Protein AF-A0A0Q2LGC5-F1 (afdb_monomer)

Nearest PDB structures (foldseek):
  4j7k-assembly1_A  TM=4.299E-01  e=2.558E-01  Bacillus anthracis str. Sterne
  7a0g-assembly1_EEE  TM=5.346E-01  e=4.283E+00  Serratia marcescens
  6ixe-assembly1_A  TM=5.090E-01  e=5.709E+00  Homo sapiens
  3zcj-assembly3_C  TM=4.977E-01  e=6.047E+00  Helicobacter pylori 26695

Foldseek 3Di:
DPDPVVVVVVVVVPDDDDDPPPPPDDDDPLVVLLVLLVVLLVVLVVLLVVQAQDPVNLVCLLVVDPPVCSVPVSNVSSVVSVVSNVVSNVSSVVSNVVSVVSVVVSVVVVVVVVVVVVVVVD

Secondary structure (DSSP, 8-state):
--SSHHHHHHHHTTSS-------S-----HHHHHHHHHHHHHHHHHHHHHH---HHHHHHHHHTS-HHHIIIIIHHHHHHHHHHHHHHHHHHHHHHHHHHHHHHHHHHHHHHHHHHHHHHT-

Sequence (122 aa):
MGRRSALRLMNTQFRDRRYLPVANDVSVNYDEWDQHAQWWESEAPRVREMLDASPETLERARSMFGRIGSSTVGAALQEVLQARAEAGHTLGRYCEEVAGHINRSVATYRDAEERNQRTLST

Radius of gyration: 24.22 Å; Cα contacts (8 Å, |Δi|>4): 81; chains: 1; bounding box: 59×27×68 Å

pLDDT: mean 83.41, std 19.69, range [35.44, 98.25]

Mean predicted aligned error: 11.2 Å

Organism: Mycobacterium gordonae (NCBI:txid1778)

Structure (mmCIF, N/CA/C/O backbone):
data_AF-A0A0Q2LGC5-F1
#
_entry.id   AF-A0A0Q2LGC5-F1
#
loop_
_atom_site.group_PDB
_atom_site.id
_atom_site.type_symbol
_atom_site.label_atom_id
_atom_site.label_alt_id
_atom_site.label_comp_id
_atom_site.label_asym_id
_atom_site.label_entity_id
_atom_site.label_seq_id
_atom_site.pdbx_PDB_ins_code
_atom_site.Cartn_x
_atom_site.Cartn_y
_atom_site.Cartn_z
_atom_site.occupancy
_atom_site.B_iso_or_equiv
_atom_site.auth_seq_id
_atom_site.auth_comp_id
_atom_site.auth_asym_id
_atom_site.auth_atom_id
_atom_site.pdbx_PDB_model_num
ATOM 1 N N . MET A 1 1 ? -22.085 -8.164 -16.414 1.00 47.31 1 MET A N 1
ATOM 2 C CA . MET A 1 1 ? -22.869 -7.157 -15.654 1.00 47.31 1 MET A CA 1
ATOM 3 C C . MET A 1 1 ? -22.367 -7.168 -14.217 1.00 47.31 1 MET A C 1
ATOM 5 O O . MET A 1 1 ? -22.246 -8.261 -13.696 1.00 47.31 1 MET A O 1
ATOM 9 N N . GLY A 1 2 ? -22.022 -6.031 -13.592 1.00 53.62 2 GLY A N 1
ATOM 10 C CA . GLY A 1 2 ? -21.680 -6.068 -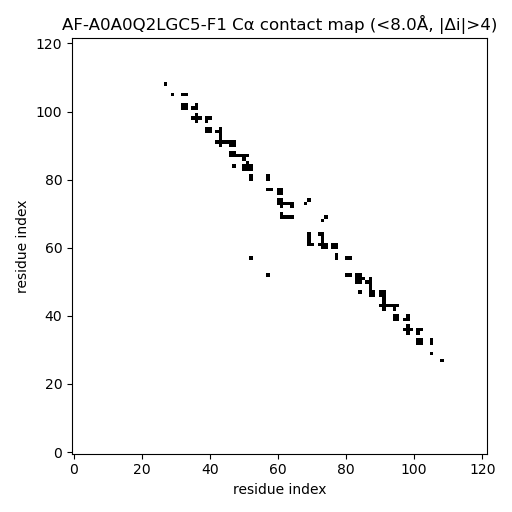12.153 1.00 53.62 2 GLY A CA 1
ATOM 11 C C . GLY A 1 2 ? -20.836 -4.942 -11.541 1.00 53.62 2 GLY A C 1
ATOM 12 O O . GLY A 1 2 ? -20.713 -4.909 -10.330 1.00 53.62 2 GLY A O 1
ATOM 13 N N . ARG A 1 3 ? -20.270 -3.998 -12.309 1.00 49.72 3 ARG A N 1
ATOM 14 C CA . ARG A 1 3 ? -19.455 -2.893 -11.734 1.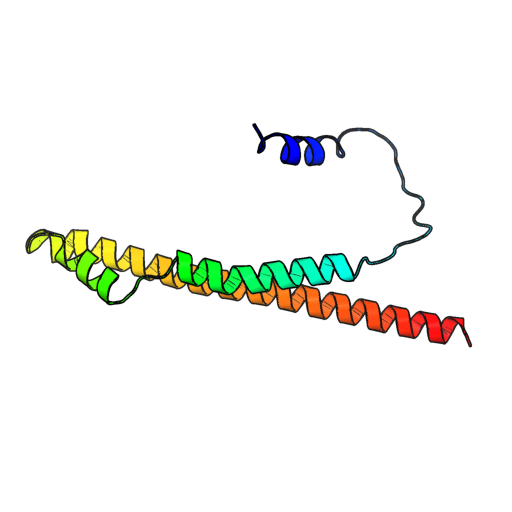00 49.72 3 ARG A CA 1
ATOM 15 C C . ARG A 1 3 ? -20.123 -1.513 -11.733 1.00 49.72 3 ARG A C 1
ATOM 17 O O . ARG A 1 3 ? -19.613 -0.586 -11.123 1.00 49.72 3 ARG A O 1
ATOM 24 N N . ARG A 1 4 ? -21.285 -1.366 -12.381 1.00 44.88 4 ARG A N 1
ATOM 25 C CA . ARG A 1 4 ? -22.020 -0.086 -12.463 1.00 44.88 4 ARG A CA 1
ATOM 26 C C . ARG A 1 4 ? -23.074 0.111 -11.364 1.00 44.88 4 ARG A C 1
ATOM 28 O O . ARG A 1 4 ? -23.584 1.216 -11.233 1.00 44.88 4 ARG A O 1
ATOM 35 N N . SER A 1 5 ? -23.385 -0.919 -10.572 1.00 49.94 5 SER A N 1
ATOM 36 C CA . SER A 1 5 ? -24.447 -0.845 -9.555 1.00 49.94 5 SER A CA 1
ATOM 37 C C . SER A 1 5 ? -23.979 -0.245 -8.223 1.00 49.94 5 SER A C 1
ATOM 39 O O . SER A 1 5 ? -24.737 0.501 -7.615 1.00 49.94 5 SER A O 1
ATOM 41 N N . ALA A 1 6 ? -22.725 -0.467 -7.809 1.00 45.38 6 ALA A N 1
ATOM 42 C CA . ALA A 1 6 ? -22.208 0.059 -6.538 1.00 45.38 6 ALA A CA 1
ATOM 43 C C . ALA A 1 6 ? -22.051 1.593 -6.549 1.00 45.38 6 ALA A C 1
ATOM 45 O O . ALA A 1 6 ? -22.514 2.282 -5.645 1.00 45.38 6 ALA A O 1
ATOM 46 N N . LEU A 1 7 ? -21.513 2.152 -7.639 1.00 45.56 7 LEU A N 1
ATOM 47 C CA . LEU A 1 7 ? -21.367 3.606 -7.806 1.00 45.56 7 LEU A CA 1
ATOM 48 C C . LEU A 1 7 ? -22.710 4.333 -7.988 1.00 45.56 7 LEU A C 1
ATOM 50 O O . LEU A 1 7 ? -22.814 5.523 -7.698 1.00 45.56 7 LEU A O 1
ATOM 54 N N . ARG A 1 8 ? -23.758 3.630 -8.442 1.00 42.56 8 ARG A N 1
ATOM 55 C CA . ARG A 1 8 ? -25.104 4.205 -8.575 1.00 42.56 8 ARG A CA 1
ATOM 56 C C . ARG A 1 8 ? -25.838 4.250 -7.232 1.00 42.56 8 ARG A C 1
ATOM 58 O O . ARG A 1 8 ? -26.604 5.179 -7.008 1.00 42.56 8 ARG A O 1
ATOM 65 N N . LEU A 1 9 ? -25.557 3.316 -6.322 1.00 44.12 9 LEU A N 1
ATOM 66 C CA . LEU A 1 9 ? -26.122 3.325 -4.969 1.00 44.12 9 LEU A CA 1
ATOM 67 C C . LEU A 1 9 ? -25.513 4.434 -4.096 1.00 44.12 9 LEU A C 1
ATOM 69 O O . LEU A 1 9 ? -26.261 5.126 -3.415 1.00 44.12 9 LEU A O 1
ATOM 73 N N . MET A 1 10 ? -24.207 4.708 -4.209 1.00 45.91 10 MET A N 1
ATOM 74 C CA . MET A 1 10 ? -23.568 5.800 -3.451 1.00 45.91 10 MET A CA 1
ATOM 75 C C . MET A 1 10 ? -24.012 7.206 -3.890 1.00 45.91 10 MET A C 1
ATOM 77 O O . MET A 1 10 ? -24.055 8.120 -3.073 1.00 45.91 10 MET A O 1
ATOM 81 N N . ASN A 1 11 ? -24.376 7.402 -5.162 1.00 38.06 11 ASN A N 1
ATOM 82 C CA . ASN A 1 11 ? -24.695 8.738 -5.685 1.00 38.06 11 ASN A CA 1
ATOM 83 C C . ASN A 1 11 ? -26.192 9.105 -5.596 1.00 38.06 11 ASN A C 1
ATOM 85 O O . ASN A 1 11 ? -26.569 10.252 -5.826 1.00 38.06 11 ASN A O 1
ATOM 89 N N . THR A 1 12 ? -27.064 8.150 -5.249 1.00 35.44 12 THR A N 1
ATOM 90 C CA . THR A 1 12 ? -28.512 8.414 -5.118 1.00 35.44 12 THR A CA 1
ATOM 91 C C . THR A 1 12 ? -28.891 8.904 -3.712 1.00 35.44 12 THR A C 1
ATOM 93 O O . THR A 1 12 ? -29.934 9.526 -3.549 1.00 35.44 12 THR A O 1
ATOM 96 N N . GLN A 1 13 ? -28.029 8.718 -2.703 1.00 44.25 13 GLN A N 1
ATOM 97 C CA . GLN A 1 13 ? -28.288 9.196 -1.336 1.00 44.25 13 GLN A CA 1
ATOM 98 C C . GLN A 1 13 ? -28.029 10.697 -1.119 1.00 44.25 13 GLN A C 1
ATOM 100 O O . GLN A 1 13 ? -28.484 11.249 -0.125 1.00 44.25 13 GLN A O 1
ATOM 105 N N . PHE A 1 14 ? -27.351 11.385 -2.043 1.00 43.84 14 PHE A N 1
ATOM 106 C CA . PHE A 1 14 ? -26.922 12.778 -1.841 1.00 43.84 14 PHE A CA 1
ATOM 107 C C . PHE A 1 14 ? -27.852 13.847 -2.432 1.00 43.84 14 PHE A C 1
ATOM 109 O O . PHE A 1 14 ? -27.497 15.027 -2.445 1.00 43.84 14 PHE A O 1
ATOM 116 N N . ARG A 1 15 ? -29.031 13.478 -2.953 1.00 47.31 15 ARG A N 1
ATOM 117 C CA . ARG A 1 15 ? -29.852 14.413 -3.744 1.00 47.31 15 ARG A CA 1
ATOM 118 C C . ARG A 1 15 ? -31.328 14.532 -3.389 1.00 47.31 15 ARG A C 1
ATOM 120 O O . ARG A 1 15 ? -32.046 15.149 -4.172 1.00 47.31 15 ARG A O 1
ATOM 127 N N . ASP A 1 16 ? -31.762 14.075 -2.216 1.00 39.78 16 ASP A N 1
ATOM 128 C CA . ASP A 1 16 ? -33.109 14.409 -1.745 1.00 39.78 16 ASP A CA 1
ATOM 129 C C . ASP A 1 16 ? -33.136 15.089 -0.370 1.00 39.78 16 ASP A C 1
ATOM 131 O O . ASP A 1 16 ? -32.376 14.786 0.547 1.00 39.78 16 ASP 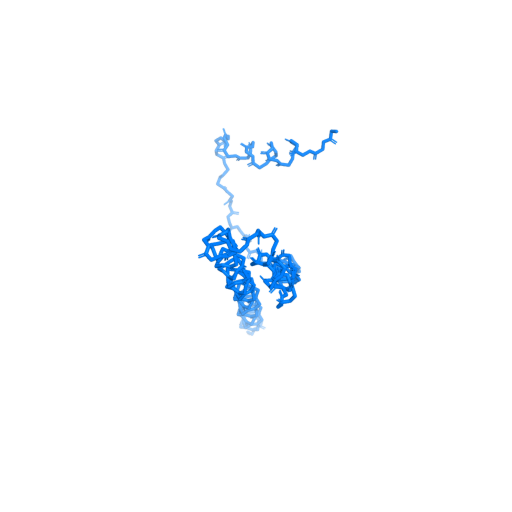A O 1
ATOM 135 N N . ARG A 1 17 ? -33.989 16.106 -0.294 1.00 47.69 17 ARG A N 1
ATOM 136 C CA . ARG A 1 17 ? -34.114 17.117 0.757 1.00 47.69 17 ARG A CA 1
ATOM 137 C C . ARG A 1 17 ? -34.639 16.521 2.069 1.00 47.69 17 ARG A C 1
ATOM 139 O O . ARG A 1 17 ? -35.670 15.864 2.074 1.00 47.69 17 ARG A O 1
ATOM 146 N N . ARG A 1 18 ? -34.066 16.996 3.185 1.00 49.50 18 ARG A N 1
ATOM 147 C CA . ARG A 1 18 ? -34.625 16.981 4.558 1.00 49.50 18 ARG A CA 1
ATOM 148 C C . ARG A 1 18 ? -34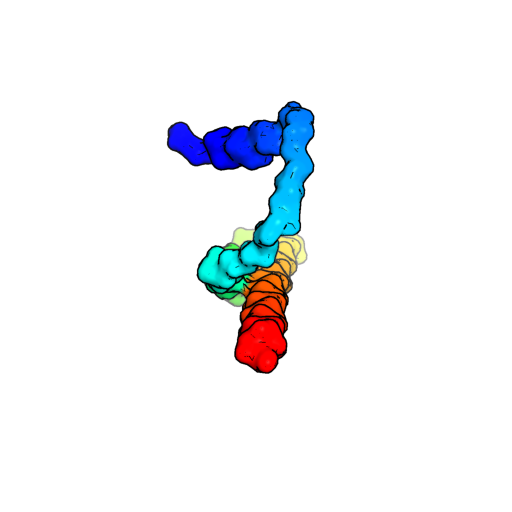.727 15.603 5.226 1.00 49.50 18 ARG A C 1
ATOM 150 O O . ARG A 1 18 ? -35.813 15.132 5.531 1.00 49.50 18 ARG A O 1
ATOM 157 N N . TYR A 1 19 ? -33.579 15.056 5.605 1.00 42.00 19 TYR A N 1
ATOM 158 C CA . TYR A 1 19 ? -33.461 14.282 6.840 1.00 42.00 19 TYR A CA 1
ATOM 159 C C . TYR A 1 19 ? -32.466 15.028 7.727 1.00 42.00 19 TYR A C 1
ATOM 161 O O . TYR A 1 19 ? -31.274 15.042 7.445 1.00 42.00 19 TYR A O 1
ATOM 169 N N . LEU A 1 20 ? -32.959 15.716 8.757 1.00 44.09 20 LEU A N 1
ATOM 170 C CA . LEU A 1 20 ? -32.138 15.991 9.930 1.00 44.09 20 LEU A CA 1
ATOM 171 C C . LEU A 1 20 ? -32.290 14.730 10.783 1.00 44.09 20 LEU A C 1
ATOM 173 O O . LEU A 1 20 ? -33.343 14.589 11.411 1.00 44.09 20 LEU A O 1
ATOM 177 N N . PRO A 1 21 ? -31.356 13.760 10.738 1.00 49.28 21 PRO A N 1
ATOM 178 C CA . PRO A 1 21 ? -31.418 12.661 11.681 1.00 49.28 21 PRO A CA 1
ATOM 179 C C . PRO A 1 21 ? -31.361 13.293 13.068 1.00 49.28 21 PRO A C 1
ATOM 181 O O . PRO A 1 21 ? -30.431 14.032 13.393 1.00 49.28 21 PRO A O 1
ATOM 184 N N . VAL A 1 22 ? -32.407 13.073 13.858 1.00 47.47 22 VAL A N 1
ATOM 185 C CA . VAL A 1 22 ? -32.364 13.387 15.279 1.00 47.47 22 VAL A CA 1
ATOM 186 C C . VAL A 1 22 ? -31.254 12.500 15.832 1.00 47.47 22 VAL A C 1
ATOM 188 O O . VAL A 1 22 ? -31.400 11.279 15.853 1.00 47.47 22 VAL A O 1
ATOM 191 N N . ALA A 1 23 ? -30.114 13.101 16.170 1.00 49.62 23 ALA A N 1
ATOM 192 C CA . ALA A 1 23 ? -28.960 12.420 16.740 1.00 49.62 23 ALA A CA 1
ATOM 193 C C . ALA A 1 23 ? -29.277 12.024 18.191 1.00 49.62 23 ALA A C 1
ATOM 195 O O . ALA A 1 23 ? -28.740 12.596 19.130 1.00 49.62 23 ALA A O 1
ATOM 196 N N . ASN A 1 24 ? -30.225 11.105 18.368 1.00 55.41 24 ASN A N 1
ATOM 197 C CA . ASN A 1 24 ? -30.556 10.545 19.676 1.00 55.41 24 ASN A CA 1
ATOM 198 C C . ASN A 1 24 ? -29.640 9.374 20.042 1.00 55.41 24 ASN A C 1
ATOM 200 O O . ASN A 1 24 ? -29.627 8.980 21.201 1.00 55.41 24 ASN A O 1
ATOM 204 N N . ASP A 1 25 ? -28.879 8.842 19.082 1.00 57.56 25 ASP A N 1
ATOM 205 C CA . ASP A 1 25 ? -27.885 7.805 19.330 1.00 57.56 25 ASP A CA 1
ATOM 206 C C . ASP A 1 25 ? -26.785 7.863 18.256 1.00 57.56 25 ASP A C 1
ATOM 208 O O . ASP A 1 25 ? -27.074 7.893 17.056 1.00 57.56 25 ASP A O 1
ATOM 212 N N . VAL A 1 26 ? -25.525 7.947 18.684 1.00 67.50 26 VAL A N 1
ATOM 213 C CA . VAL A 1 26 ? -24.335 7.896 17.821 1.00 67.50 26 VAL A CA 1
ATOM 214 C C . VAL A 1 26 ? -23.489 6.740 18.329 1.00 67.50 26 VAL A C 1
ATOM 216 O O . VAL A 1 26 ? -22.665 6.907 19.223 1.00 67.50 26 VAL A O 1
ATOM 219 N N . SER A 1 27 ? -23.704 5.559 17.757 1.00 76.31 27 SER A N 1
ATOM 220 C CA . SER A 1 27 ? -22.956 4.349 18.095 1.00 76.31 27 SER A CA 1
ATOM 221 C C . SER A 1 27 ? -21.849 4.086 17.073 1.00 76.31 27 SER A C 1
ATOM 223 O O . SER A 1 27 ? -22.094 4.134 15.864 1.00 76.31 27 SER A O 1
ATOM 225 N N . VAL A 1 28 ? -20.643 3.750 17.533 1.00 83.25 28 VAL A N 1
ATOM 226 C CA . VAL A 1 28 ? -19.542 3.314 16.660 1.00 83.25 28 VAL A CA 1
ATOM 227 C C . VAL A 1 28 ? -19.664 1.813 16.392 1.00 83.25 28 VAL A C 1
ATOM 229 O O . VAL A 1 28 ? -19.684 1.013 17.323 1.00 83.25 28 VAL A O 1
ATOM 232 N N . ASN A 1 29 ? -19.702 1.419 15.117 1.00 90.25 29 ASN A N 1
ATOM 233 C CA . ASN A 1 29 ? -19.623 0.014 14.718 1.00 90.25 29 ASN A CA 1
ATOM 234 C C . ASN A 1 29 ? -18.160 -0.457 14.716 1.00 90.25 29 ASN A C 1
ATOM 236 O O . ASN A 1 29 ? -17.459 -0.319 13.714 1.00 90.25 29 ASN A O 1
ATOM 240 N N . TYR A 1 30 ? -17.679 -0.964 15.851 1.00 91.19 30 TYR A N 1
ATOM 241 C CA . TYR A 1 30 ? -16.275 -1.359 15.996 1.00 91.19 30 TYR A CA 1
ATOM 242 C C . TYR A 1 30 ? -15.866 -2.496 15.049 1.00 91.19 30 TYR A C 1
ATOM 244 O O . TYR A 1 30 ? -14.785 -2.427 14.474 1.00 91.19 30 TYR A O 1
ATOM 252 N N . ASP A 1 31 ? -16.739 -3.480 14.821 1.00 91.94 31 ASP A N 1
ATOM 253 C CA . ASP A 1 31 ? -16.431 -4.642 13.975 1.00 91.94 31 ASP A CA 1
ATOM 254 C C . ASP A 1 31 ? -16.196 -4.249 12.511 1.00 91.94 31 ASP A C 1
ATOM 256 O O . ASP A 1 31 ? -15.369 -4.841 11.817 1.00 91.94 31 ASP A O 1
ATOM 260 N N . GLU A 1 32 ? -16.932 -3.253 12.018 1.00 92.88 32 GLU A N 1
ATOM 261 C CA . GLU A 1 32 ? -16.742 -2.713 10.671 1.00 92.88 32 GLU A CA 1
ATOM 262 C C . GLU A 1 32 ? -15.402 -1.980 10.561 1.00 92.88 32 GLU A C 1
ATOM 264 O O . GLU A 1 32 ? -14.645 -2.213 9.618 1.00 92.88 32 GLU A O 1
ATOM 269 N N . TRP A 1 33 ? -15.056 -1.150 11.548 1.00 94.44 33 TRP A N 1
ATOM 270 C CA . TRP A 1 33 ? -13.769 -0.451 11.558 1.00 94.44 33 TRP A CA 1
ATOM 271 C C . TRP A 1 33 ? -12.575 -1.401 11.699 1.00 94.44 33 TRP A C 1
ATOM 273 O O . TRP A 1 33 ? -11.573 -1.203 11.009 1.00 94.44 33 TRP A O 1
ATOM 283 N N . ASP A 1 34 ? -12.699 -2.463 12.495 1.00 94.00 34 ASP A N 1
ATOM 284 C CA . ASP A 1 34 ? -11.674 -3.504 12.609 1.00 94.00 34 ASP A CA 1
ATOM 285 C C . ASP A 1 34 ? -11.484 -4.238 11.265 1.00 94.00 34 ASP A C 1
ATOM 287 O O . ASP A 1 34 ? -10.353 -4.452 10.824 1.00 94.00 34 ASP A O 1
ATOM 291 N N . GLN A 1 35 ? -12.569 -4.540 10.538 1.00 95.94 35 GLN A N 1
ATOM 292 C CA . GLN A 1 35 ? -12.489 -5.101 9.180 1.00 95.94 35 GLN A CA 1
ATOM 293 C C . GLN A 1 35 ? -11.813 -4.144 8.188 1.00 95.94 35 GLN A C 1
ATOM 295 O O . GLN A 1 35 ? -11.012 -4.574 7.354 1.00 95.94 35 GLN A O 1
ATOM 300 N N . HIS A 1 36 ? -12.100 -2.843 8.272 1.00 94.00 36 HIS A N 1
ATOM 301 C CA . HIS A 1 36 ? -11.437 -1.841 7.439 1.00 94.00 36 HIS A CA 1
ATOM 302 C C . HIS A 1 36 ? -9.934 -1.754 7.724 1.00 94.00 36 HIS A C 1
ATOM 304 O O . HIS A 1 36 ? -9.149 -1.654 6.778 1.00 94.00 36 HIS A O 1
ATOM 310 N N . ALA A 1 37 ? -9.523 -1.817 8.993 1.00 96.81 37 ALA A N 1
ATOM 311 C CA . ALA A 1 37 ? -8.111 -1.848 9.361 1.0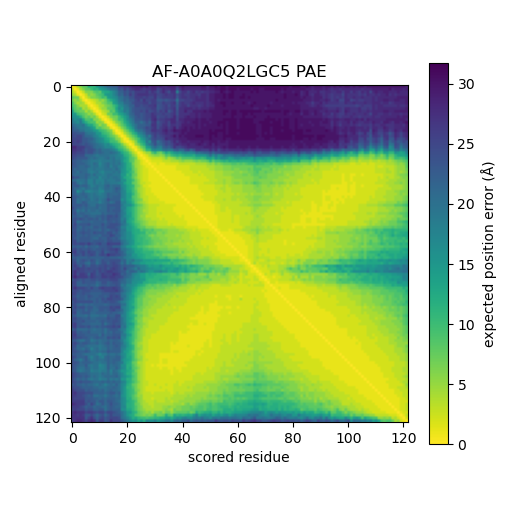0 96.81 37 ALA A CA 1
ATOM 312 C C . ALA A 1 37 ? -7.415 -3.098 8.802 1.00 96.81 37 ALA A C 1
ATOM 314 O O . ALA A 1 37 ? -6.397 -2.970 8.124 1.00 96.81 37 ALA A O 1
ATOM 315 N N . GLN A 1 38 ? -8.011 -4.281 8.977 1.00 96.50 38 GLN A N 1
ATOM 316 C CA . GLN A 1 38 ? -7.484 -5.543 8.437 1.00 96.50 38 GLN A CA 1
ATOM 317 C C . GLN A 1 38 ? -7.358 -5.518 6.910 1.00 96.50 38 GLN A C 1
ATOM 319 O O . GLN A 1 38 ? -6.386 -6.031 6.350 1.00 96.50 38 GLN A O 1
ATOM 324 N N . TRP A 1 39 ? -8.317 -4.899 6.216 1.00 97.56 39 TRP A N 1
ATOM 325 C CA . TRP A 1 39 ? -8.226 -4.732 4.770 1.00 97.56 39 TRP A CA 1
ATOM 326 C C . TRP A 1 39 ? -6.994 -3.906 4.380 1.00 97.56 39 TRP A C 1
ATOM 328 O O . TRP A 1 39 ? -6.214 -4.347 3.534 1.00 97.56 39 TRP A O 1
ATOM 338 N N . TRP A 1 40 ? -6.765 -2.763 5.034 1.00 97.06 40 TRP A N 1
ATOM 339 C CA . TRP A 1 40 ? -5.576 -1.936 4.800 1.00 97.06 40 TRP A CA 1
ATOM 340 C C . TRP A 1 40 ? -4.269 -2.669 5.134 1.00 97.06 40 TRP A C 1
ATOM 342 O O . TRP A 1 40 ? -3.307 -2.574 4.369 1.00 97.06 40 TRP A O 1
ATOM 352 N N . GLU A 1 41 ? -4.240 -3.451 6.215 1.00 96.69 41 GLU A N 1
ATOM 353 C CA . GLU A 1 41 ? -3.089 -4.295 6.567 1.00 96.69 41 GLU A CA 1
ATOM 354 C C . GLU A 1 41 ? -2.793 -5.332 5.480 1.00 96.69 41 GLU A C 1
ATOM 356 O O . GLU A 1 41 ? -1.632 -5.552 5.138 1.00 96.69 41 GLU A O 1
ATOM 361 N N . SER A 1 42 ? -3.830 -5.931 4.886 1.00 97.12 42 SER A N 1
ATOM 362 C CA . SER A 1 42 ? -3.680 -6.901 3.794 1.00 97.12 42 SER A CA 1
ATOM 363 C C . SER A 1 42 ? -3.247 -6.263 2.468 1.00 97.12 42 SER A C 1
ATOM 365 O O . SER A 1 42 ? -2.577 -6.898 1.650 1.00 97.12 42 SER A O 1
ATOM 367 N N . GLU A 1 43 ? -3.589 -4.992 2.253 1.00 97.06 43 GLU A N 1
ATOM 368 C CA . GLU A 1 43 ? -3.280 -4.264 1.024 1.00 97.06 43 GLU A CA 1
ATOM 369 C C . GLU A 1 43 ? -1.807 -3.831 0.971 1.00 97.06 43 GLU A C 1
ATOM 371 O O . GLU A 1 43 ? -1.199 -3.809 -0.102 1.00 97.06 43 GLU A O 1
ATOM 376 N N . ALA A 1 44 ? -1.200 -3.555 2.130 1.00 93.69 44 ALA A N 1
ATOM 377 C CA . ALA A 1 44 ? 0.196 -3.145 2.248 1.00 93.69 44 ALA A CA 1
ATOM 378 C C . ALA A 1 44 ? 1.205 -4.122 1.597 1.00 93.69 44 ALA A C 1
ATOM 380 O O . ALA A 1 44 ? 2.002 -3.679 0.762 1.00 93.69 44 ALA A O 1
ATOM 381 N N . PRO A 1 45 ? 1.218 -5.436 1.911 1.00 96.75 45 PRO A N 1
ATOM 382 C CA . PRO A 1 45 ? 2.085 -6.390 1.221 1.00 96.75 45 PRO A CA 1
ATOM 383 C C . PRO A 1 45 ? 1.683 -6.574 -0.247 1.00 96.75 45 PRO A C 1
ATOM 385 O O . PRO A 1 45 ? 2.561 -6.671 -1.103 1.00 96.75 45 PRO A O 1
ATOM 388 N N . ARG A 1 46 ? 0.381 -6.533 -0.563 1.00 97.69 46 ARG A N 1
ATOM 389 C CA . ARG A 1 46 ? -0.128 -6.717 -1.929 1.00 97.69 46 ARG A CA 1
ATOM 390 C C . ARG A 1 46 ? 0.366 -5.632 -2.885 1.00 97.69 46 ARG 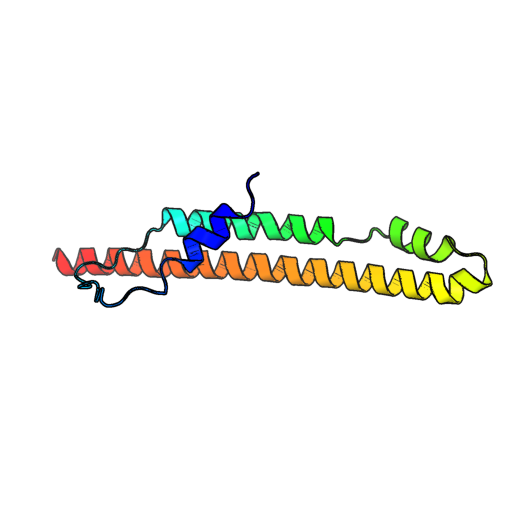A C 1
ATOM 392 O O . ARG A 1 46 ? 0.765 -5.936 -4.007 1.00 97.69 46 ARG A O 1
ATOM 399 N N . VAL A 1 47 ? 0.354 -4.366 -2.462 1.00 97.00 47 VAL A N 1
ATOM 400 C CA . VAL A 1 47 ? 0.801 -3.247 -3.306 1.00 97.00 47 VAL A CA 1
ATOM 401 C C . VAL A 1 47 ? 2.319 -3.249 -3.491 1.00 97.00 47 VAL A C 1
ATOM 403 O O . VAL A 1 47 ? 2.793 -2.919 -4.578 1.00 97.00 47 VAL A O 1
ATOM 406 N N . ARG A 1 48 ? 3.075 -3.669 -2.465 1.00 97.12 48 ARG A N 1
ATOM 407 C CA . ARG A 1 48 ? 4.532 -3.843 -2.546 1.00 97.12 48 ARG A CA 1
ATOM 408 C C . ARG A 1 48 ? 4.880 -4.911 -3.565 1.00 97.12 48 ARG A C 1
ATOM 410 O O . ARG A 1 48 ? 5.599 -4.611 -4.504 1.00 97.12 48 ARG A O 1
ATOM 417 N N . GLU A 1 49 ? 4.305 -6.102 -3.431 1.00 96.62 49 GLU A N 1
ATOM 418 C CA . GLU A 1 49 ? 4.529 -7.211 -4.362 1.00 96.62 49 GLU A CA 1
ATOM 419 C C . GLU A 1 49 ? 4.126 -6.835 -5.793 1.00 96.62 49 GLU A C 1
ATOM 421 O O . GLU A 1 49 ? 4.882 -7.046 -6.738 1.00 96.62 49 GLU A O 1
ATOM 426 N N . MET A 1 50 ? 2.956 -6.212 -5.962 1.00 96.50 50 MET A N 1
ATOM 427 C CA . MET A 1 50 ? 2.467 -5.813 -7.279 1.00 96.50 50 MET A CA 1
ATOM 428 C C . MET A 1 50 ? 3.410 -4.826 -7.974 1.00 96.50 50 MET A C 1
ATOM 430 O O . MET A 1 50 ? 3.524 -4.868 -9.200 1.00 96.50 50 MET A O 1
ATOM 434 N N . LEU A 1 51 ? 4.038 -3.917 -7.225 1.00 97.19 51 LEU A N 1
ATOM 435 C CA . LEU A 1 51 ? 4.873 -2.841 -7.759 1.00 97.19 51 LEU A CA 1
ATOM 436 C C . LEU A 1 51 ? 6.377 -3.122 -7.698 1.00 97.19 51 LEU A C 1
ATOM 438 O O . LEU A 1 51 ? 7.138 -2.361 -8.298 1.00 97.19 51 LEU A O 1
ATOM 442 N N . ASP A 1 52 ? 6.784 -4.219 -7.066 1.00 96.31 52 ASP A N 1
ATOM 443 C CA . ASP A 1 52 ? 8.180 -4.615 -6.936 1.00 96.31 52 ASP A CA 1
ATOM 444 C C . ASP A 1 52 ? 8.866 -4.814 -8.298 1.00 96.31 52 ASP A C 1
ATOM 446 O O . ASP A 1 52 ? 8.233 -5.066 -9.336 1.00 96.31 52 ASP A O 1
ATOM 450 N N . ALA A 1 53 ? 10.188 -4.678 -8.279 1.00 95.44 53 ALA A N 1
ATOM 451 C CA . ALA A 1 53 ? 11.068 -4.948 -9.399 1.00 95.44 53 ALA A CA 1
ATOM 452 C C . ALA A 1 53 ? 12.296 -5.706 -8.887 1.00 95.44 53 ALA A C 1
ATOM 454 O O . ALA A 1 53 ? 13.232 -5.114 -8.347 1.00 95.44 53 ALA A O 1
ATOM 455 N N . SER A 1 54 ? 12.305 -7.027 -9.092 1.00 94.56 54 SER A N 1
ATOM 456 C CA . SER A 1 54 ? 13.429 -7.862 -8.670 1.00 94.56 54 SER A CA 1
ATOM 457 C C . SER A 1 54 ? 14.739 -7.424 -9.347 1.00 94.56 54 SER A C 1
ATOM 459 O O . SER A 1 54 ? 14.709 -6.948 -10.490 1.00 94.56 54 SER A O 1
ATOM 461 N N . PRO A 1 55 ? 15.908 -7.644 -8.716 1.00 93.56 55 PRO A N 1
ATOM 462 C CA . PRO A 1 55 ? 17.203 -7.344 -9.332 1.00 93.56 55 PRO A CA 1
ATOM 463 C C . PRO A 1 55 ? 17.368 -7.980 -10.720 1.00 93.56 55 PRO A C 1
ATOM 465 O O . PRO A 1 55 ? 17.888 -7.362 -11.646 1.00 93.56 55 PRO A O 1
ATOM 468 N N . GLU A 1 56 ? 16.843 -9.192 -10.893 1.00 94.62 56 GLU A N 1
ATOM 469 C CA . GLU A 1 56 ? 16.818 -9.914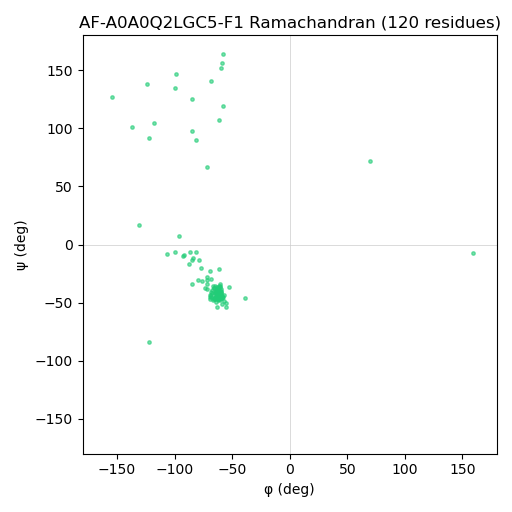 -12.168 1.00 94.62 56 GLU A CA 1
ATOM 470 C C . GLU A 1 56 ? 15.962 -9.203 -13.226 1.00 94.62 56 GLU A C 1
ATOM 472 O O . GLU A 1 56 ? 16.327 -9.163 -14.402 1.00 94.62 56 GLU A O 1
ATOM 477 N N . THR A 1 57 ? 14.829 -8.624 -12.820 1.00 93.38 57 THR A N 1
ATOM 478 C CA . THR A 1 57 ? 13.949 -7.841 -13.699 1.00 93.38 57 THR A CA 1
ATOM 479 C C . THR A 1 57 ? 14.629 -6.548 -14.138 1.00 93.38 57 THR A C 1
ATOM 481 O O . THR A 1 57 ? 14.559 -6.195 -15.315 1.00 93.38 57 THR A O 1
ATOM 484 N N . LEU A 1 58 ? 15.329 -5.873 -13.223 1.00 93.50 58 LEU A N 1
ATOM 485 C CA . LEU A 1 58 ? 16.086 -4.653 -13.512 1.00 93.50 58 LEU A CA 1
ATOM 486 C C . LEU A 1 58 ? 17.246 -4.921 -14.484 1.00 93.50 58 LEU A C 1
ATOM 488 O O . LEU A 1 58 ? 17.408 -4.198 -15.469 1.00 93.50 58 LEU A O 1
ATOM 492 N N . GLU A 1 59 ? 18.005 -5.996 -14.269 1.00 91.38 59 GLU A N 1
ATOM 493 C CA . GLU A 1 59 ? 19.111 -6.371 -15.157 1.00 91.38 59 GLU A CA 1
ATOM 494 C C . GLU A 1 59 ? 18.607 -6.805 -16.543 1.00 91.38 59 GLU A C 1
ATOM 496 O O . GLU A 1 59 ? 19.164 -6.426 -17.581 1.00 91.38 59 GLU A O 1
ATOM 501 N N . ARG A 1 60 ? 17.492 -7.545 -16.591 1.00 91.31 60 ARG A N 1
ATOM 502 C CA . ARG A 1 60 ? 16.836 -7.910 -17.853 1.00 91.31 60 ARG A CA 1
ATOM 503 C C . ARG A 1 60 ? 16.333 -6.679 -18.605 1.00 91.31 60 ARG A C 1
ATOM 505 O O . ARG A 1 60 ? 16.522 -6.599 -19.814 1.00 91.31 60 ARG A O 1
ATOM 512 N N . ALA A 1 61 ? 15.733 -5.714 -17.909 1.00 90.62 61 ALA A N 1
ATOM 513 C CA . ALA A 1 61 ? 15.258 -4.468 -18.507 1.00 90.62 61 ALA A CA 1
ATOM 514 C C . ALA A 1 61 ? 16.395 -3.670 -19.163 1.00 90.62 61 ALA A C 1
ATOM 516 O O . ALA A 1 61 ? 16.234 -3.156 -20.273 1.00 90.62 61 ALA A O 1
ATOM 517 N N . ARG A 1 62 ? 17.568 -3.628 -18.521 1.00 88.38 62 ARG A N 1
ATOM 518 C CA . ARG A 1 62 ? 18.755 -2.956 -19.057 1.00 88.38 62 ARG A CA 1
ATOM 519 C C . ARG A 1 62 ? 19.335 -3.670 -20.280 1.00 88.38 62 ARG A C 1
ATOM 521 O O . ARG A 1 62 ? 19.673 -3.027 -21.274 1.00 88.38 62 ARG A O 1
ATOM 528 N N . SER A 1 63 ? 19.455 -4.993 -20.207 1.00 90.19 63 SER A N 1
ATOM 529 C CA . SER A 1 63 ? 20.125 -5.822 -21.221 1.00 90.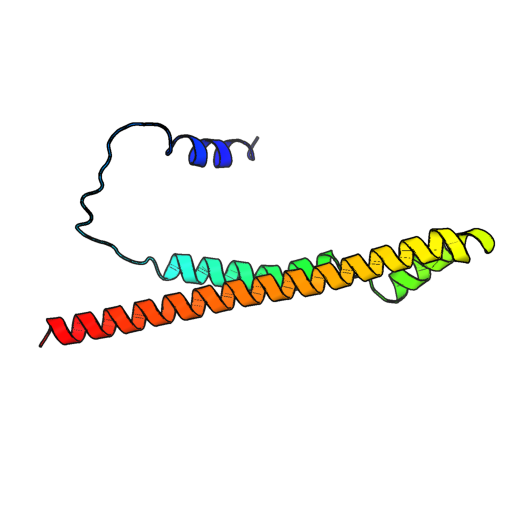19 63 SER A CA 1
ATOM 530 C C . SER A 1 63 ? 19.241 -6.215 -22.410 1.00 90.19 63 SER A C 1
ATOM 532 O O . SER A 1 63 ? 19.759 -6.668 -23.429 1.00 90.19 63 SER A O 1
ATOM 534 N N . MET A 1 64 ? 17.923 -6.002 -22.325 1.00 90.81 64 MET A N 1
ATOM 535 C CA . MET A 1 64 ? 16.963 -6.318 -23.394 1.00 90.81 64 MET A CA 1
ATOM 536 C C . MET A 1 64 ? 17.207 -5.552 -24.699 1.00 90.81 64 MET A C 1
ATOM 538 O O . MET A 1 64 ? 16.753 -5.965 -25.766 1.00 90.81 64 MET A O 1
ATOM 542 N N . PHE A 1 65 ? 17.913 -4.429 -24.619 1.00 89.12 65 PHE A N 1
ATOM 543 C CA . PHE A 1 65 ? 18.273 -3.620 -25.769 1.00 89.12 65 PHE A CA 1
ATOM 544 C C . PHE A 1 65 ? 19.704 -3.941 -26.201 1.00 89.12 65 PHE A C 1
ATOM 546 O O . PHE A 1 65 ? 20.563 -4.200 -25.362 1.00 89.12 65 PHE A O 1
ATOM 553 N N . GLY A 1 66 ? 19.991 -3.879 -27.506 1.00 85.69 66 GLY A N 1
ATOM 554 C CA . GLY A 1 66 ? 21.370 -3.980 -28.001 1.00 85.69 66 GLY A CA 1
ATOM 555 C C . GLY A 1 66 ? 22.272 -2.895 -27.394 1.00 85.69 66 GLY A C 1
ATOM 556 O O . GLY A 1 66 ? 21.773 -1.898 -26.888 1.00 85.69 66 GLY A O 1
ATOM 557 N N . ARG A 1 67 ? 23.599 -3.048 -27.489 1.00 86.12 67 ARG A N 1
ATOM 558 C CA . ARG A 1 67 ? 24.619 -2.249 -26.764 1.00 86.12 67 ARG A CA 1
ATOM 559 C C . ARG A 1 67 ? 24.334 -0.742 -26.611 1.00 86.12 67 ARG A C 1
ATOM 561 O O . ARG A 1 67 ? 24.500 -0.206 -25.524 1.00 86.12 67 ARG A O 1
ATOM 568 N N . ILE A 1 68 ? 23.922 -0.064 -27.688 1.00 80.00 68 ILE A N 1
ATOM 569 C CA . ILE A 1 68 ? 23.594 1.381 -27.688 1.00 80.00 68 ILE A CA 1
ATOM 570 C C . ILE A 1 68 ? 22.256 1.660 -26.980 1.00 80.00 68 ILE A C 1
ATOM 572 O O . ILE A 1 68 ? 22.093 2.656 -26.276 1.00 80.00 68 ILE A O 1
ATOM 576 N N . GLY A 1 69 ? 21.281 0.773 -27.158 1.00 84.00 69 GLY A N 1
ATOM 577 C CA . GLY A 1 69 ? 19.991 0.855 -26.487 1.00 84.00 69 GLY A CA 1
ATOM 578 C C . GLY A 1 69 ? 20.082 0.529 -24.995 1.00 84.00 69 GLY A C 1
ATOM 579 O O . GLY A 1 69 ? 19.348 1.124 -24.216 1.00 84.00 69 GLY A O 1
ATOM 580 N N . SER A 1 70 ? 21.010 -0.336 -24.565 1.00 88.31 70 SER A N 1
ATOM 581 C CA . SER A 1 70 ? 21.182 -0.674 -23.142 1.00 88.31 70 SER A CA 1
ATOM 582 C C . SER A 1 70 ? 21.607 0.539 -22.310 1.00 88.31 70 SER A C 1
ATOM 584 O O . SER A 1 70 ? 21.172 0.696 -21.173 1.00 88.31 70 SER A O 1
ATOM 586 N N . SER A 1 71 ? 22.447 1.416 -22.874 1.00 88.62 71 SER A N 1
ATOM 587 C CA . SER A 1 71 ? 22.927 2.631 -22.203 1.00 88.62 71 SER A CA 1
ATOM 588 C C . SER A 1 71 ? 21.942 3.801 -22.257 1.00 88.62 71 SER A C 1
ATOM 590 O O . SER A 1 71 ? 22.217 4.838 -21.666 1.00 88.62 71 SER A O 1
ATOM 592 N N . THR A 1 72 ? 20.835 3.670 -22.991 1.00 90.62 72 THR A N 1
ATOM 593 C CA . THR A 1 72 ? 19.834 4.731 -23.167 1.00 90.62 72 THR A CA 1
ATOM 594 C C . THR A 1 72 ? 18.465 4.241 -22.710 1.00 90.62 72 THR A C 1
ATOM 596 O O . THR A 1 72 ? 18.093 4.433 -21.558 1.00 90.62 72 THR A O 1
ATOM 599 N N . VAL A 1 73 ? 17.738 3.543 -23.580 1.00 92.62 73 VAL A N 1
ATOM 600 C CA . VAL A 1 73 ? 16.387 3.038 -23.306 1.00 92.62 73 VAL A CA 1
ATOM 601 C C . VAL A 1 73 ? 16.391 2.002 -22.180 1.00 92.62 73 VAL A C 1
ATOM 603 O O . VAL A 1 73 ? 15.514 2.036 -21.323 1.00 92.62 73 VAL A O 1
ATOM 606 N N . GLY A 1 74 ? 17.390 1.118 -22.141 1.00 94.31 74 GLY A N 1
ATOM 607 C CA . GLY A 1 74 ? 17.536 0.116 -21.083 1.00 94.31 74 GLY A CA 1
ATOM 608 C C . GLY A 1 74 ? 17.780 0.737 -19.710 1.00 94.31 74 GLY A C 1
ATOM 609 O O . GLY A 1 74 ? 17.126 0.351 -18.745 1.00 94.31 74 GLY A O 1
ATOM 610 N N . ALA A 1 75 ? 18.666 1.733 -19.635 1.00 92.94 75 ALA A N 1
ATOM 611 C CA . ALA A 1 75 ? 18.916 2.489 -18.411 1.00 92.94 75 ALA A CA 1
ATOM 612 C C . ALA A 1 75 ? 17.659 3.248 -17.948 1.00 92.94 75 ALA A C 1
ATOM 614 O O . ALA A 1 75 ? 17.256 3.114 -16.797 1.00 92.94 75 ALA A O 1
ATOM 615 N N . ALA A 1 76 ? 16.973 3.948 -18.858 1.00 95.31 76 ALA A N 1
ATOM 616 C CA . ALA A 1 76 ? 15.741 4.668 -18.531 1.00 95.31 76 ALA A CA 1
ATOM 617 C C . ALA A 1 76 ? 14.612 3.729 -18.062 1.00 95.31 76 ALA A C 1
ATOM 619 O O . ALA A 1 76 ? 13.880 4.044 -17.126 1.00 95.31 76 ALA A O 1
ATOM 620 N N . LEU A 1 77 ? 14.466 2.552 -18.681 1.00 95.50 77 LEU A N 1
ATOM 621 C CA . LEU A 1 77 ? 13.489 1.553 -18.244 1.00 95.50 77 LEU A CA 1
ATOM 622 C C . LEU A 1 77 ? 13.823 1.017 -16.845 1.00 95.50 77 LEU A C 1
ATOM 624 O O . LEU A 1 77 ? 12.921 0.863 -16.022 1.00 95.50 77 LEU A O 1
ATOM 628 N N . GLN A 1 78 ? 15.102 0.753 -16.573 1.00 96.06 78 GLN A N 1
ATOM 629 C CA . GLN A 1 78 ? 15.565 0.327 -15.255 1.00 96.06 78 GLN A CA 1
ATOM 630 C C . GLN A 1 78 ? 15.240 1.377 -14.181 1.00 96.06 78 GLN A C 1
ATOM 632 O O . GLN A 1 78 ? 14.689 1.022 -13.141 1.00 96.06 78 GLN A O 1
ATOM 637 N N . GLU A 1 79 ? 15.505 2.658 -14.451 1.00 96.06 79 GLU A N 1
ATOM 638 C CA . GLU A 1 79 ? 15.178 3.771 -13.546 1.00 96.06 79 GLU A CA 1
ATOM 639 C C . GLU A 1 79 ? 13.676 3.845 -13.241 1.00 96.06 79 GLU A C 1
ATOM 641 O O . GLU A 1 79 ? 13.278 3.961 -12.082 1.00 96.06 79 GLU A O 1
ATOM 646 N N . VAL A 1 80 ? 12.820 3.711 -14.259 1.00 97.31 80 VAL A N 1
ATOM 647 C CA . VAL A 1 80 ? 11.359 3.723 -14.076 1.00 97.31 80 VAL A CA 1
ATOM 648 C C . VAL A 1 80 ? 10.881 2.535 -13.239 1.00 97.31 80 VAL A C 1
ATOM 650 O O . VAL A 1 80 ? 10.011 2.699 -12.383 1.00 97.31 80 VAL A O 1
ATOM 653 N N . LEU A 1 81 ? 11.431 1.337 -13.460 1.00 97.50 81 LEU A N 1
ATOM 654 C CA . LEU A 1 81 ? 11.080 0.150 -12.674 1.00 97.50 81 LEU A CA 1
ATOM 655 C C . LEU A 1 81 ? 11.517 0.283 -11.213 1.00 97.50 81 LEU A C 1
ATOM 657 O O . LEU A 1 81 ? 10.773 -0.116 -10.318 1.00 97.50 81 LEU A O 1
ATOM 661 N N . GLN A 1 82 ? 12.675 0.893 -10.968 1.00 97.62 82 GLN A N 1
ATOM 662 C CA . GLN A 1 82 ? 13.143 1.178 -9.618 1.00 97.62 82 GLN A CA 1
ATOM 663 C C . GLN A 1 82 ? 12.250 2.210 -8.916 1.00 97.62 82 GLN A C 1
ATOM 665 O O . GLN A 1 82 ? 11.771 1.952 -7.813 1.00 97.62 82 GLN A O 1
ATOM 670 N N . ALA A 1 83 ? 11.919 3.318 -9.584 1.00 97.88 83 ALA A N 1
ATOM 671 C CA . ALA A 1 83 ? 10.996 4.320 -9.049 1.00 97.88 83 ALA A CA 1
ATOM 672 C C . ALA A 1 83 ? 9.597 3.735 -8.768 1.00 97.88 83 ALA A C 1
ATOM 674 O O . ALA A 1 83 ? 8.944 4.084 -7.784 1.00 97.88 83 ALA A O 1
ATOM 675 N N . ARG A 1 84 ? 9.131 2.804 -9.611 1.00 97.56 84 ARG A N 1
ATOM 676 C CA . ARG A 1 84 ? 7.877 2.067 -9.398 1.00 97.56 84 ARG A CA 1
ATOM 677 C C . ARG A 1 84 ? 7.931 1.207 -8.133 1.00 97.56 84 ARG A C 1
ATOM 679 O O . ARG A 1 84 ? 6.970 1.231 -7.365 1.00 97.56 84 ARG A O 1
ATOM 686 N N . ALA A 1 85 ? 9.026 0.484 -7.907 1.00 98.12 85 ALA A N 1
ATOM 687 C CA . ALA A 1 85 ? 9.207 -0.318 -6.698 1.00 98.12 85 ALA A CA 1
ATOM 688 C C . ALA A 1 85 ? 9.239 0.566 -5.438 1.00 98.12 85 ALA A C 1
ATOM 690 O O . ALA A 1 85 ? 8.533 0.295 -4.465 1.00 98.12 85 ALA A O 1
ATOM 691 N N . GLU A 1 86 ? 9.961 1.689 -5.477 1.00 97.69 86 GLU A N 1
ATOM 692 C CA . GLU A 1 86 ? 9.989 2.684 -4.394 1.00 97.69 86 GLU A CA 1
ATOM 693 C C . GLU A 1 86 ? 8.597 3.264 -4.091 1.00 97.69 86 GLU A C 1
ATOM 695 O O . GLU A 1 86 ? 8.202 3.395 -2.924 1.00 97.69 86 GLU A O 1
ATOM 700 N N . ALA A 1 87 ? 7.812 3.554 -5.133 1.00 97.81 87 ALA A N 1
ATOM 701 C CA . ALA A 1 87 ? 6.420 3.963 -4.986 1.00 97.81 87 ALA A CA 1
ATOM 702 C C . ALA A 1 87 ? 5.576 2.859 -4.326 1.00 97.81 87 ALA A C 1
ATOM 704 O O . ALA A 1 87 ? 4.785 3.154 -3.432 1.00 97.81 87 ALA A O 1
ATOM 705 N N . GLY A 1 88 ? 5.786 1.589 -4.689 1.00 97.88 88 GLY A N 1
ATOM 706 C CA . GLY A 1 88 ? 5.161 0.438 -4.032 1.00 97.88 88 GLY A CA 1
ATOM 707 C C . GLY A 1 88 ? 5.465 0.348 -2.542 1.00 97.88 88 GLY A C 1
ATOM 708 O O . GLY A 1 88 ? 4.552 0.182 -1.733 1.00 97.88 88 GLY A O 1
ATOM 709 N N . HIS A 1 89 ? 6.723 0.542 -2.151 1.00 98.06 89 HIS A N 1
ATOM 710 C CA . HIS A 1 89 ? 7.104 0.588 -0.739 1.00 98.06 89 HIS A CA 1
ATOM 711 C C . HIS A 1 89 ? 6.449 1.752 0.009 1.00 98.06 89 HIS A C 1
ATOM 713 O O . HIS A 1 89 ? 5.976 1.567 1.134 1.00 98.06 89 HIS A O 1
ATOM 719 N N . THR A 1 90 ? 6.388 2.926 -0.619 1.00 98.19 90 THR A N 1
ATOM 720 C CA . THR A 1 90 ? 5.762 4.125 -0.042 1.00 98.19 90 THR A CA 1
ATOM 721 C C . THR A 1 90 ? 4.260 3.934 0.151 1.00 98.19 90 THR A C 1
ATOM 723 O O . THR A 1 90 ? 3.744 4.183 1.238 1.00 98.19 90 THR A O 1
ATOM 726 N N . LEU A 1 91 ? 3.565 3.424 -0.867 1.00 97.88 91 LEU A N 1
ATOM 727 C CA . LEU A 1 91 ? 2.138 3.111 -0.795 1.00 97.88 91 LEU A CA 1
ATOM 728 C C . LEU A 1 91 ? 1.848 2.024 0.241 1.00 97.88 91 LEU A C 1
ATOM 730 O O . LEU A 1 91 ? 0.886 2.143 0.995 1.00 97.88 91 LEU A O 1
ATOM 734 N N . GLY A 1 92 ? 2.697 0.998 0.330 1.00 98.06 92 GLY A N 1
ATOM 735 C CA . GLY A 1 92 ? 2.559 -0.041 1.346 1.00 98.06 92 GLY A CA 1
ATOM 736 C C . GLY A 1 92 ? 2.674 0.516 2.767 1.00 98.06 92 GLY A C 1
ATOM 737 O O . GLY A 1 92 ? 1.863 0.175 3.619 1.00 98.06 92 GLY A O 1
ATOM 738 N N . ARG A 1 93 ? 3.628 1.427 3.016 1.00 98.25 93 ARG A N 1
ATOM 739 C CA . ARG A 1 93 ? 3.744 2.118 4.314 1.00 98.25 93 ARG A CA 1
ATOM 740 C C . ARG A 1 93 ? 2.502 2.953 4.622 1.00 98.25 93 ARG A C 1
ATOM 742 O O . ARG A 1 93 ? 2.001 2.910 5.737 1.00 98.25 93 ARG A O 1
ATOM 749 N N . TYR A 1 94 ? 1.977 3.669 3.630 1.00 98.00 94 TYR A N 1
ATOM 750 C CA . TYR A 1 94 ? 0.749 4.441 3.799 1.00 98.00 94 TYR A CA 1
ATOM 751 C C . TYR A 1 94 ? -0.440 3.553 4.205 1.00 98.00 94 TYR A C 1
ATOM 753 O O . TYR A 1 94 ? -1.199 3.915 5.100 1.00 98.00 94 TYR A O 1
ATOM 761 N N . CYS A 1 95 ? -0.573 2.362 3.613 1.00 97.75 95 CYS A N 1
ATOM 762 C CA . CYS A 1 95 ? -1.612 1.400 3.997 1.00 97.75 95 CYS A CA 1
ATOM 763 C C . CYS A 1 95 ? -1.490 0.986 5.479 1.00 97.75 95 CYS A C 1
ATOM 765 O O . CYS A 1 95 ? -2.483 0.998 6.206 1.00 97.75 95 CYS A O 1
ATOM 767 N N . GLU A 1 96 ? -0.274 0.697 5.952 1.00 97.69 96 GLU A N 1
ATOM 768 C CA . GLU A 1 96 ? -0.006 0.374 7.366 1.00 97.69 96 GLU A CA 1
ATOM 769 C C . GLU A 1 96 ? -0.315 1.547 8.304 1.00 97.69 96 GLU A C 1
ATOM 771 O O . GLU A 1 96 ? -0.878 1.359 9.384 1.00 97.69 96 GLU A O 1
ATOM 776 N N . GLU A 1 97 ? 0.024 2.772 7.899 1.00 98.12 97 GLU A N 1
ATOM 777 C CA . GLU A 1 97 ? -0.268 3.981 8.673 1.00 98.12 97 GLU A CA 1
ATOM 778 C C . GLU A 1 97 ? -1.775 4.199 8.836 1.00 98.12 97 GLU A C 1
ATOM 780 O O . GLU A 1 97 ? -2.227 4.526 9.940 1.00 98.12 97 GLU A O 1
ATOM 785 N N . VAL A 1 98 ? -2.556 3.980 7.771 1.00 97.81 98 VAL A N 1
ATOM 786 C CA . VAL A 1 98 ? -4.021 4.076 7.808 1.00 97.81 98 VAL A CA 1
ATOM 787 C C . VAL A 1 98 ? -4.612 3.013 8.732 1.00 97.81 98 VAL A C 1
ATOM 789 O O . VAL A 1 98 ? -5.393 3.362 9.618 1.00 97.81 98 VAL A O 1
ATOM 792 N N . ALA A 1 99 ? -4.208 1.748 8.594 1.00 97.56 99 ALA A N 1
ATOM 793 C CA . ALA A 1 99 ? -4.657 0.681 9.488 1.00 97.56 99 ALA A CA 1
ATOM 794 C C . ALA A 1 99 ? -4.339 0.990 10.957 1.00 97.56 99 ALA A C 1
ATOM 796 O O . ALA A 1 99 ? -5.216 0.956 11.823 1.00 97.56 99 ALA A O 1
ATOM 797 N N . GLY A 1 100 ? -3.097 1.394 11.236 1.00 97.50 100 GLY A N 1
ATOM 798 C CA . GLY A 1 100 ? -2.673 1.775 12.577 1.00 97.50 100 GLY A CA 1
ATOM 799 C C . GLY A 1 100 ? -3.453 2.971 13.125 1.00 97.50 100 GLY A C 1
ATOM 800 O O . GLY A 1 100 ? -3.740 3.021 14.322 1.00 97.50 100 GLY A O 1
ATOM 801 N N . HIS A 1 101 ? -3.810 3.939 12.278 1.00 97.81 101 HIS A N 1
ATOM 802 C CA . HIS A 1 101 ? -4.656 5.059 12.680 1.00 97.81 101 HIS A CA 1
ATOM 803 C C . HIS A 1 101 ? -6.070 4.599 13.055 1.00 97.81 101 HIS A C 1
ATOM 805 O O . HIS A 1 101 ? -6.557 4.996 14.113 1.00 97.81 101 HIS A O 1
ATOM 811 N N . ILE A 1 102 ? -6.699 3.738 12.247 1.00 95.62 102 ILE A N 1
ATOM 812 C CA . ILE A 1 102 ? -8.029 3.183 12.541 1.00 95.62 102 ILE A CA 1
ATOM 813 C C . ILE A 1 102 ? -8.007 2.435 13.878 1.00 95.62 102 ILE A C 1
ATOM 815 O O . ILE A 1 102 ? -8.787 2.773 14.766 1.00 95.62 102 ILE A O 1
ATOM 819 N N . ASN A 1 103 ? -7.058 1.514 14.068 1.00 96.44 103 ASN A N 1
ATOM 820 C CA . ASN A 1 103 ? -6.936 0.720 15.295 1.00 96.44 103 ASN A CA 1
ATOM 821 C C . ASN A 1 103 ? -6.786 1.600 16.548 1.00 96.44 103 ASN A C 1
ATOM 823 O O . ASN A 1 103 ? -7.439 1.366 17.566 1.00 96.44 103 ASN A O 1
ATOM 827 N N . ARG A 1 104 ? -5.964 2.659 16.481 1.00 97.38 104 ARG A N 1
ATOM 828 C CA . ARG A 1 104 ? -5.810 3.610 17.598 1.00 97.38 104 ARG A CA 1
ATOM 829 C C . ARG A 1 104 ? -7.098 4.379 17.886 1.00 97.38 104 ARG A C 1
ATOM 831 O O . ARG A 1 104 ? -7.440 4.576 19.054 1.00 97.38 104 ARG A O 1
ATOM 838 N N . SER A 1 105 ? -7.800 4.818 16.845 1.00 94.88 105 SER A N 1
ATOM 839 C CA . SER A 1 105 ? -9.062 5.547 16.985 1.00 94.88 105 SER A CA 1
ATOM 840 C C . SER A 1 105 ? -10.153 4.657 17.589 1.00 94.88 105 SER A C 1
ATOM 842 O O . SER A 1 105 ? -10.782 5.059 18.565 1.00 94.88 105 SER A O 1
ATOM 844 N N . VAL A 1 106 ? -10.318 3.426 17.094 1.00 93.62 106 VAL A N 1
ATOM 845 C CA . VAL A 1 106 ? -11.242 2.411 17.638 1.00 93.62 106 VAL A CA 1
ATOM 846 C C . VAL A 1 106 ? -10.968 2.158 19.119 1.00 93.62 106 VAL A C 1
ATOM 848 O O . VAL A 1 106 ? -11.890 2.252 19.928 1.00 93.62 106 VAL A O 1
ATOM 851 N N . ALA A 1 107 ? -9.708 1.905 19.489 1.00 93.81 107 ALA A N 1
ATOM 852 C CA . ALA A 1 107 ? -9.321 1.688 20.882 1.00 93.81 107 ALA A CA 1
ATOM 853 C C . ALA A 1 107 ? -9.660 2.900 21.765 1.00 93.81 107 ALA A C 1
ATOM 855 O O . ALA A 1 107 ? -10.267 2.751 22.820 1.00 93.81 107 ALA A O 1
ATOM 856 N N . THR A 1 108 ? -9.357 4.114 21.290 1.00 94.19 108 THR A N 1
ATOM 857 C CA . THR A 1 108 ? -9.681 5.359 22.005 1.00 94.19 108 THR A CA 1
ATOM 858 C C . THR A 1 108 ? -11.184 5.495 22.254 1.00 94.19 108 THR A C 1
ATOM 860 O O . THR A 1 108 ? -11.595 5.856 23.358 1.00 94.19 108 THR A O 1
ATOM 863 N N . TYR A 1 109 ? -12.011 5.195 21.250 1.00 91.25 109 TYR A N 1
ATOM 864 C CA . TYR A 1 109 ? -13.464 5.252 21.392 1.00 91.25 109 TYR A CA 1
ATOM 865 C C . TYR A 1 109 ? -14.002 4.171 22.329 1.00 91.25 109 TYR A C 1
ATOM 867 O O . TYR A 1 109 ? -14.885 4.469 23.129 1.00 91.25 109 TYR A O 1
ATOM 875 N N . ARG A 1 110 ? -13.479 2.942 22.260 1.00 91.31 110 ARG A N 1
ATOM 876 C CA . ARG A 1 110 ? -13.879 1.849 23.158 1.00 91.31 110 ARG A CA 1
ATOM 877 C C . ARG A 1 110 ? -13.564 2.197 24.616 1.00 91.31 110 ARG A C 1
ATOM 879 O O . ARG A 1 110 ? -14.448 2.136 25.464 1.00 91.31 110 ARG A O 1
ATOM 886 N N . ASP A 1 111 ? -12.355 2.687 24.882 1.00 92.56 111 ASP A N 1
ATOM 887 C CA . ASP A 1 111 ? -11.941 3.111 26.221 1.00 92.56 111 ASP A CA 1
ATOM 888 C C . ASP A 1 111 ? -12.783 4.271 26.770 1.00 92.56 111 ASP A C 1
ATOM 890 O O . ASP A 1 111 ? -13.015 4.360 27.980 1.00 92.56 111 ASP A O 1
ATOM 894 N N . ALA A 1 112 ? -13.171 5.216 25.907 1.00 89.38 112 ALA A N 1
ATOM 895 C CA . ALA A 1 112 ? -14.010 6.346 26.290 1.00 89.38 112 ALA A CA 1
ATOM 896 C C . ALA A 1 112 ? -15.428 5.882 26.645 1.00 89.38 112 ALA A C 1
ATOM 898 O O . ALA A 1 112 ? -15.968 6.305 27.667 1.00 89.38 112 ALA A O 1
ATOM 899 N N . GLU A 1 113 ? -15.994 4.974 25.852 1.00 88.19 113 GLU A N 1
ATOM 900 C CA . GLU A 1 113 ? -17.323 4.416 26.092 1.00 88.19 113 GLU A CA 1
ATOM 901 C C . GLU A 1 113 ? -17.369 3.604 27.393 1.00 88.19 113 GLU A C 1
ATOM 903 O O . GLU A 1 113 ? -18.216 3.846 28.251 1.00 88.19 113 GLU A O 1
ATOM 908 N N . GLU A 1 114 ? -16.387 2.732 27.633 1.00 88.94 114 GLU A N 1
ATOM 909 C CA . GLU A 1 114 ? -16.283 1.975 28.888 1.00 88.94 114 GLU A CA 1
ATOM 910 C C . GLU A 1 114 ? -16.126 2.873 30.124 1.00 88.94 114 GLU A C 1
ATOM 912 O O . GLU A 1 114 ? -16.574 2.530 31.224 1.00 88.94 114 GLU A O 1
ATOM 917 N N . ARG A 1 115 ? -15.437 4.013 29.986 1.00 91.31 115 ARG A N 1
ATOM 918 C CA . ARG A 1 115 ? -15.325 5.009 31.061 1.00 91.31 115 ARG A CA 1
ATOM 919 C C . ARG A 1 115 ? -16.665 5.693 31.312 1.00 91.31 115 ARG A C 1
ATOM 921 O O . ARG A 1 115 ? -17.081 5.767 32.466 1.00 91.31 115 ARG A O 1
ATOM 928 N N . ASN A 1 116 ? -17.348 6.128 30.256 1.00 86.88 116 ASN A N 1
ATOM 929 C CA . ASN A 1 116 ? -18.654 6.775 30.357 1.00 86.88 116 ASN A CA 1
ATOM 930 C C . ASN A 1 116 ? -19.687 5.852 31.011 1.00 86.88 116 ASN A C 1
ATOM 932 O O . ASN A 1 116 ? -20.368 6.270 31.944 1.00 86.88 116 ASN A O 1
ATOM 936 N N . GLN A 1 117 ? -19.752 4.583 30.597 1.00 87.88 117 GLN A N 1
ATOM 937 C CA . GLN A 1 117 ? -20.672 3.601 31.177 1.00 87.88 117 GLN A CA 1
ATOM 938 C C . GLN A 1 117 ? -20.429 3.399 32.676 1.00 87.88 117 GLN A C 1
ATOM 940 O O . GLN A 1 117 ? -21.380 3.402 33.455 1.00 87.88 117 GLN A O 1
ATOM 945 N N . ARG A 1 118 ? -19.162 3.315 33.108 1.00 90.00 118 ARG A N 1
ATOM 946 C CA . ARG A 1 118 ? -18.808 3.232 34.536 1.00 90.00 118 ARG A CA 1
ATOM 947 C C . ARG A 1 118 ? -19.242 4.473 35.315 1.00 90.00 118 ARG A C 1
ATOM 949 O O . ARG A 1 118 ? -19.845 4.334 36.378 1.00 90.00 118 ARG A O 1
ATOM 956 N N . THR A 1 119 ? -18.974 5.666 34.783 1.00 89.94 119 THR A N 1
ATOM 957 C CA . THR A 1 119 ? -19.369 6.937 35.408 1.00 89.94 119 THR A CA 1
ATOM 958 C C . THR A 1 119 ? -20.883 7.075 35.529 1.00 89.94 119 THR A C 1
ATOM 960 O O . THR A 1 119 ? -21.352 7.538 36.557 1.00 89.94 119 THR A O 1
ATOM 963 N N . LEU A 1 120 ? -21.644 6.659 34.516 1.00 87.38 120 LEU A N 1
ATOM 964 C CA . LEU A 1 120 ? -23.108 6.742 34.529 1.00 87.38 120 LEU A CA 1
ATOM 965 C C . LEU A 1 120 ? -23.773 5.650 35.385 1.00 87.38 120 LEU A C 1
ATOM 967 O O . LEU A 1 120 ? -24.925 5.804 35.776 1.00 87.38 120 LEU A O 1
ATOM 971 N N . SER A 1 121 ? -23.067 4.550 35.663 1.00 7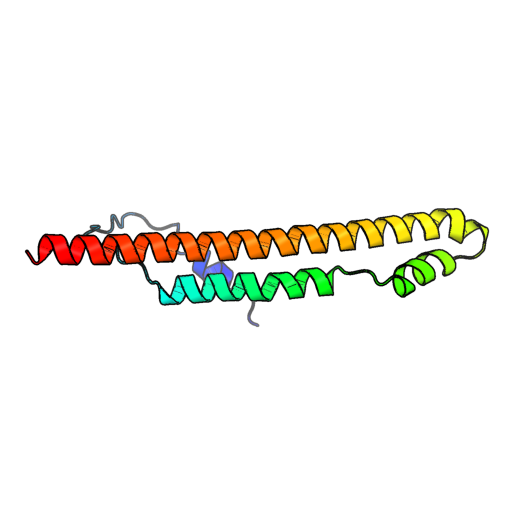6.06 121 SER A N 1
ATOM 972 C CA . SER A 1 121 ? -23.542 3.458 36.529 1.00 76.06 121 SER A CA 1
ATOM 973 C C . SER A 1 121 ? -23.274 3.657 38.029 1.00 76.06 121 SER A C 1
ATOM 975 O O . SER A 1 121 ? -23.710 2.825 38.825 1.00 76.06 121 SER A O 1
ATOM 977 N N . THR A 1 122 ? -22.540 4.713 38.403 1.00 64.19 122 THR A N 1
ATOM 978 C CA . THR A 1 122 ? -22.204 5.072 39.795 1.00 64.19 122 THR A CA 1
ATOM 979 C C . THR A 1 122 ? -23.097 6.208 40.273 1.00 64.19 122 THR A C 1
ATOM 981 O O . THR A 1 122 ? -23.586 6.122 41.421 1.00 64.19 122 THR A O 1
#

Solvent-accessible surface area (backbone atoms only — not comparable to full-atom values): 6809 Å² total; per-residue (Å²): 140,84,78,70,59,64,65,51,58,67,62,63,73,80,75,71,86,86,78,79,75,78,82,83,72,89,80,82,64,60,71,60,51,52,51,52,21,52,50,28,52,58,43,16,61,50,42,25,65,74,30,51,59,53,72,67,53,39,52,47,42,21,61,74,33,60,81,74,38,22,76,44,61,8,42,53,48,28,53,52,41,50,53,40,22,53,48,14,51,50,54,16,50,49,26,43,53,51,18,53,49,45,54,52,50,53,50,52,52,52,57,50,49,60,49,50,54,53,63,76,74,107